Protein AF-A0AAV4FPU3-F1 (afdb_monomer)

InterPro domains:
  IPR001114 Adenylosuccinate synthetase [MF_00011] (1-112)
  IPR001114 Adenylosuccinate synthetase [PF00709] (1-112)
  IPR001114 Adenylosuccinate synthetase [PTHR11846] (1-112)
  IPR001114 Adenylosuccinate synthetase [SM00788] (1-112)
  IPR027417 P-loop containing nucleoside triphosphate hydrolase [SSF52540] (2-112)
  IPR042109 Adenylosuccinate synthetase, domain 1 [G3DSA:3.40.440.10] (2-66)
  IPR042111 Adenylosuccinate synthetase, domain 3 [G3DSA:3.90.170.10] (67-112)

Sequence (112 aa):
MVTETGSLLAKEAAAGKKIVFEGAQGVMLCIENGTYPYVTSSSPTASSIPLASGLNPSYINNVMGIVKAYTTRVGTGAMPTEIEHLEPQVTNHIREKGREYGTVTGRPRRIG

Mean predicted aligned error: 3.48 Å

Structure (mmCIF, N/CA/C/O backbone):
data_AF-A0AAV4FPU3-F1
#
_entry.id   AF-A0AAV4FPU3-F1
#
loop_
_atom_site.group_PDB
_atom_site.id
_atom_site.type_symbol
_atom_site.label_atom_id
_atom_site.label_alt_id
_atom_site.label_comp_id
_atom_site.label_asym_id
_atom_site.label_entity_id
_atom_site.label_seq_id
_atom_site.pdbx_PDB_ins_code
_atom_site.Cartn_x
_atom_site.Cartn_y
_atom_site.Cartn_z
_atom_site.occupancy
_atom_site.B_iso_or_equiv
_atom_site.auth_seq_id
_atom_site.auth_comp_id
_atom_site.auth_asym_id
_atom_site.auth_atom_id
_atom_site.pdbx_PDB_model_num
ATOM 1 N N . MET A 1 1 ? -7.154 19.476 11.916 1.00 80.50 1 MET A N 1
ATOM 2 C CA . MET A 1 1 ? -7.810 19.459 13.243 1.00 80.50 1 MET A CA 1
ATOM 3 C C . MET A 1 1 ? -7.180 18.349 14.060 1.00 80.50 1 MET A C 1
ATOM 5 O O . MET A 1 1 ? -6.959 17.285 13.499 1.00 80.50 1 MET A O 1
ATOM 9 N N . VAL A 1 2 ? -6.848 18.605 15.324 1.00 95.81 2 VAL A N 1
ATOM 10 C CA . VAL A 1 2 ? -6.243 17.611 16.228 1.00 95.81 2 VAL A CA 1
ATOM 11 C C . VAL A 1 2 ? -7.335 17.050 17.135 1.00 95.81 2 VAL A C 1
ATOM 13 O O . VAL A 1 2 ? -8.137 17.817 17.664 1.00 95.81 2 VAL A O 1
ATOM 16 N N . THR A 1 3 ? -7.387 15.728 17.292 1.00 95.50 3 THR A N 1
ATOM 17 C CA . THR A 1 3 ? -8.302 15.034 18.208 1.00 95.50 3 THR A CA 1
ATOM 18 C C . THR A 1 3 ? -7.711 13.687 18.625 1.00 95.50 3 THR A C 1
ATOM 20 O O . THR A 1 3 ? -6.806 13.179 17.961 1.00 95.50 3 THR A O 1
ATOM 23 N N . GLU A 1 4 ? -8.212 13.115 19.716 1.00 95.75 4 GLU A N 1
ATOM 24 C CA . GLU A 1 4 ? -7.828 11.779 20.169 1.00 95.75 4 GLU A CA 1
ATOM 25 C C . GLU A 1 4 ? -8.624 10.743 19.360 1.00 95.75 4 GLU A C 1
ATOM 27 O O . GLU A 1 4 ? -9.837 10.589 19.516 1.00 95.75 4 GLU A O 1
ATOM 32 N N . THR A 1 5 ? -7.954 10.106 18.401 1.00 96.12 5 THR A N 1
ATOM 33 C CA . THR A 1 5 ? -8.619 9.279 17.385 1.00 96.12 5 THR A CA 1
ATOM 34 C C . THR A 1 5 ? -8.886 7.854 17.855 1.00 96.12 5 THR A C 1
ATOM 36 O O . THR A 1 5 ? -9.848 7.254 17.376 1.00 96.12 5 THR A O 1
ATOM 39 N N . GLY A 1 6 ? -8.122 7.326 18.816 1.00 94.69 6 GLY A N 1
ATOM 40 C CA . GLY A 1 6 ? -8.311 5.964 19.317 1.00 94.69 6 GLY A CA 1
ATOM 41 C C . GLY A 1 6 ? -9.636 5.805 20.061 1.00 94.69 6 GLY A C 1
ATOM 42 O O . GLY A 1 6 ? -10.431 4.919 19.744 1.00 94.69 6 GLY A O 1
ATOM 43 N N . SER A 1 7 ? -9.938 6.717 20.985 1.00 94.69 7 SER A N 1
ATOM 44 C CA . SER A 1 7 ? -11.201 6.741 21.735 1.00 94.69 7 SER A CA 1
ATOM 45 C C . SER A 1 7 ? -12.390 7.026 20.829 1.00 94.69 7 SER A C 1
ATOM 47 O O . SER A 1 7 ? -13.456 6.441 21.016 1.00 94.69 7 SER A O 1
ATOM 49 N N . LEU A 1 8 ? -12.218 7.897 19.828 1.00 95.75 8 LEU A N 1
ATOM 50 C CA . LEU A 1 8 ? -13.246 8.149 18.821 1.00 95.75 8 LEU A CA 1
ATOM 51 C C . LEU A 1 8 ? -13.578 6.863 18.055 1.00 95.75 8 LEU A C 1
ATOM 53 O O . LEU A 1 8 ? -14.740 6.469 17.999 1.00 95.75 8 LEU A O 1
ATOM 57 N N . LEU A 1 9 ? -12.567 6.182 17.512 1.00 96.56 9 LEU A N 1
ATOM 58 C CA . LEU A 1 9 ? -12.754 4.933 16.774 1.00 96.56 9 LEU A CA 1
ATOM 59 C C . LEU A 1 9 ? -13.370 3.843 17.651 1.00 96.56 9 LEU A C 1
ATOM 61 O O . LEU A 1 9 ? -14.310 3.182 17.218 1.00 96.56 9 LEU A O 1
ATOM 65 N N . ALA A 1 10 ? -12.900 3.687 18.891 1.00 95.31 10 ALA A N 1
ATOM 66 C CA . ALA A 1 10 ? -13.444 2.712 19.831 1.00 95.31 10 ALA A CA 1
ATOM 67 C C . ALA A 1 10 ? -14.922 2.981 20.155 1.00 95.31 10 ALA A C 1
ATOM 69 O O . ALA A 1 10 ? -15.728 2.049 20.175 1.00 95.31 10 ALA A O 1
ATOM 70 N N . LYS A 1 11 ? -15.297 4.250 20.359 1.00 96.31 11 LYS A N 1
ATOM 71 C CA . LYS A 1 11 ? -16.686 4.661 20.597 1.00 96.31 11 LYS A CA 1
ATOM 72 C C . LYS A 1 11 ? -17.580 4.340 19.400 1.00 96.31 11 LYS A C 1
ATOM 74 O O . LYS A 1 11 ? -18.646 3.756 19.581 1.00 96.31 11 LYS A O 1
ATOM 79 N N . GLU A 1 12 ? -17.168 4.714 18.191 1.00 97.12 12 GLU A N 1
ATOM 80 C CA . GLU A 1 12 ? -17.968 4.474 16.984 1.00 97.12 12 GLU A CA 1
ATOM 81 C C . GLU A 1 12 ? -18.065 2.974 16.657 1.00 97.12 12 GLU A C 1
ATOM 83 O O . GLU A 1 12 ? -19.135 2.493 16.277 1.00 97.12 12 GLU A O 1
ATOM 88 N N . ALA A 1 13 ? -16.987 2.214 16.882 1.00 96.00 13 ALA A N 1
ATOM 89 C CA . ALA A 1 13 ? -16.984 0.760 16.741 1.00 96.00 13 ALA A CA 1
ATOM 90 C C . ALA A 1 13 ? -17.955 0.096 17.732 1.00 96.00 13 ALA A C 1
ATOM 92 O O . ALA A 1 13 ? -18.774 -0.730 17.330 1.00 96.00 13 ALA A O 1
ATOM 93 N N . ALA A 1 14 ? -17.936 0.506 19.006 1.00 96.00 14 ALA A N 1
ATOM 94 C CA . ALA A 1 14 ? -18.870 0.020 20.024 1.00 96.00 14 ALA A CA 1
ATOM 95 C C . ALA A 1 14 ? -20.331 0.403 19.724 1.00 96.00 14 ALA A C 1
ATOM 97 O O . ALA A 1 14 ? -21.248 -0.347 20.049 1.00 96.00 14 ALA A O 1
ATOM 98 N N . ALA A 1 15 ? -20.558 1.538 19.055 1.00 97.56 15 ALA A N 1
ATOM 99 C CA . ALA A 1 15 ? -21.873 1.955 18.570 1.00 97.56 15 ALA A CA 1
ATOM 100 C C . ALA A 1 15 ? -22.340 1.195 17.308 1.00 97.56 15 ALA A C 1
ATOM 102 O O . ALA A 1 15 ? -23.386 1.524 16.743 1.00 97.56 15 ALA A O 1
ATOM 103 N N . GLY A 1 16 ? -21.576 0.203 16.835 1.00 96.56 16 GLY A N 1
ATOM 104 C CA . GLY A 1 16 ? -21.915 -0.619 15.672 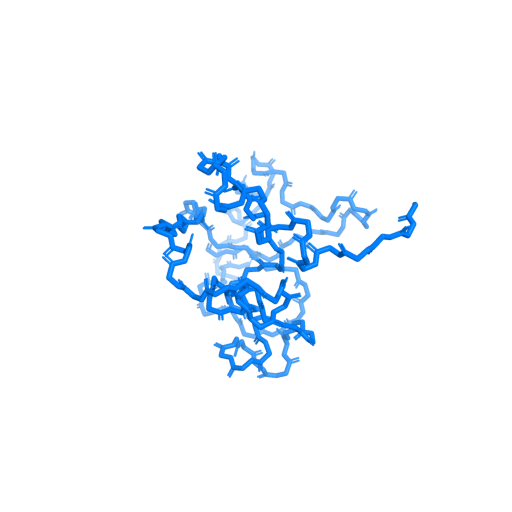1.00 96.56 16 GLY A CA 1
ATOM 105 C C . GLY A 1 16 ? -21.798 0.117 14.336 1.00 96.56 16 GLY A C 1
ATOM 106 O O . GLY A 1 16 ? -22.417 -0.292 13.348 1.00 96.56 16 GLY A O 1
ATOM 107 N N . LYS A 1 17 ? -21.042 1.220 14.273 1.00 97.75 17 LYS A N 1
ATOM 108 C CA . LYS A 1 17 ? -20.802 1.928 13.012 1.00 97.75 17 LYS A CA 1
ATOM 109 C C . LYS A 1 17 ? -19.892 1.114 12.100 1.00 97.75 17 LYS A C 1
ATOM 111 O O . LYS A 1 17 ? -18.968 0.437 12.541 1.00 97.75 17 LYS A O 1
ATOM 116 N N . LYS A 1 18 ? -20.127 1.236 10.793 1.00 96.75 18 LYS A N 1
ATOM 117 C CA . LYS A 1 18 ? -19.230 0.685 9.774 1.00 96.75 18 LYS A CA 1
ATOM 118 C C . LYS A 1 18 ? -18.034 1.618 9.613 1.00 96.75 18 LYS A C 1
ATOM 120 O O . LYS A 1 18 ? -18.210 2.764 9.206 1.00 96.75 18 LYS A O 1
ATOM 125 N N . ILE A 1 19 ? -16.844 1.113 9.917 1.00 96.56 19 ILE A N 1
ATOM 126 C CA . ILE A 1 19 ? -15.574 1.832 9.784 1.00 9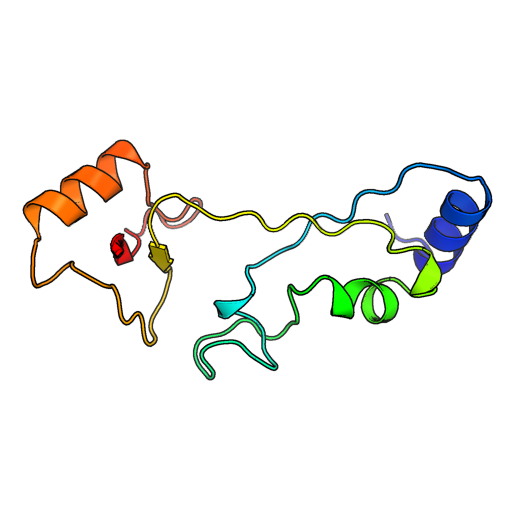6.56 19 ILE A CA 1
ATOM 127 C C . ILE A 1 19 ? -14.796 1.216 8.623 1.00 96.56 19 ILE A C 1
ATOM 129 O O . ILE A 1 19 ? -14.738 -0.006 8.487 1.00 96.56 19 ILE A O 1
ATOM 133 N N . VAL A 1 20 ? -14.207 2.067 7.786 1.00 97.06 20 VAL A N 1
ATOM 134 C CA . VAL A 1 20 ? -13.328 1.654 6.691 1.00 97.06 20 VAL A CA 1
ATOM 135 C C . VAL A 1 20 ? -11.941 2.215 6.964 1.00 97.06 20 VAL A C 1
ATOM 137 O O . VAL A 1 20 ? -11.786 3.419 7.147 1.00 97.06 20 VAL A O 1
ATOM 140 N N . PHE A 1 21 ? -10.945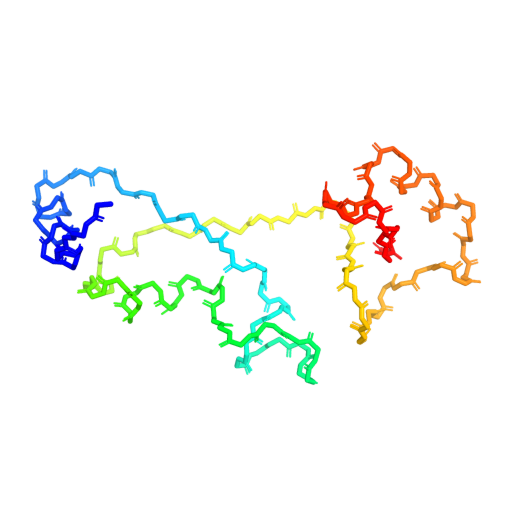 1.334 6.979 1.00 96.75 21 PHE A N 1
ATOM 141 C CA . PHE A 1 21 ? -9.539 1.713 7.023 1.00 96.75 21 PHE A CA 1
ATOM 142 C C . PHE A 1 21 ? -8.984 1.700 5.602 1.00 96.75 21 PHE A C 1
ATOM 144 O O . PHE A 1 21 ? -8.941 0.654 4.954 1.00 96.75 21 PHE A O 1
ATOM 151 N N . GLU A 1 22 ? -8.581 2.868 5.114 1.00 96.94 22 GLU A N 1
ATOM 152 C CA . GLU A 1 22 ? -7.933 3.008 3.814 1.00 96.94 22 GLU A CA 1
ATOM 153 C C . GLU A 1 22 ? -6.429 2.759 3.963 1.00 96.94 22 GLU A C 1
ATOM 155 O O . GLU A 1 22 ? -5.723 3.495 4.652 1.00 96.94 22 GLU A O 1
ATOM 160 N N . GLY A 1 23 ? -5.944 1.681 3.348 1.00 94.81 23 GLY A N 1
ATOM 161 C CA . GLY A 1 23 ? -4.538 1.301 3.405 1.00 94.81 23 GLY A CA 1
ATOM 162 C C . GLY A 1 23 ? -3.674 2.093 2.427 1.00 94.81 23 GLY A C 1
ATOM 163 O O . GLY A 1 23 ? -4.030 2.279 1.265 1.00 94.81 23 GLY A O 1
ATOM 164 N N . ALA A 1 24 ? -2.486 2.473 2.886 1.00 93.81 24 ALA A N 1
ATOM 165 C CA . ALA A 1 24 ? -1.375 2.887 2.043 1.00 93.81 24 ALA A CA 1
ATOM 166 C C . ALA A 1 24 ? -0.070 2.371 2.665 1.00 93.81 24 ALA A C 1
ATOM 168 O O . ALA A 1 24 ? 0.092 2.414 3.880 1.00 93.81 24 ALA A O 1
ATOM 169 N N . GLN A 1 25 ? 0.929 1.911 1.918 1.00 93.06 25 GLN A N 1
ATOM 170 C CA . GLN A 1 25 ? 0.991 1.539 0.504 1.00 93.06 25 GLN A CA 1
ATOM 171 C C . GLN A 1 25 ? 0.478 0.093 0.279 1.00 93.06 25 GLN A C 1
ATOM 173 O O . GLN A 1 25 ? -0.620 -0.233 0.711 1.00 93.06 25 GLN A O 1
ATOM 178 N N . GLY A 1 26 ? 1.236 -0.771 -0.414 1.00 95.12 26 GLY A N 1
ATOM 179 C CA . GLY A 1 26 ? 0.910 -2.189 -0.632 1.00 95.12 26 GLY A CA 1
ATOM 180 C C . GLY A 1 26 ? 1.888 -3.135 0.072 1.00 95.12 26 GLY A C 1
ATOM 181 O O . GLY A 1 26 ? 2.999 -2.735 0.409 1.00 95.12 26 GLY A O 1
ATOM 182 N N . VAL A 1 27 ? 1.503 -4.403 0.255 1.00 95.75 27 VAL A N 1
ATOM 183 C CA . VAL A 1 27 ? 2.225 -5.385 1.100 1.00 95.75 27 VAL A CA 1
ATOM 184 C C . VAL A 1 27 ? 3.700 -5.562 0.721 1.00 95.75 27 VAL A C 1
ATOM 186 O O . VAL A 1 27 ? 4.550 -5.625 1.600 1.00 95.75 27 VAL A O 1
ATOM 189 N N . MET A 1 28 ? 4.044 -5.551 -0.570 1.00 96.81 28 MET A N 1
ATOM 190 C CA . MET A 1 28 ? 5.444 -5.689 -1.013 1.00 96.81 28 MET A CA 1
ATOM 191 C C . MET A 1 28 ? 6.344 -4.497 -0.634 1.00 96.81 28 MET A C 1
ATOM 193 O O . MET A 1 28 ? 7.565 -4.586 -0.767 1.00 96.81 28 MET A O 1
ATOM 197 N N . LEU A 1 29 ? 5.758 -3.393 -0.162 1.00 97.12 29 LEU A N 1
ATOM 198 C CA . LEU A 1 29 ? 6.457 -2.223 0.373 1.00 97.12 29 LEU A CA 1
ATOM 199 C C . LEU A 1 29 ? 6.461 -2.188 1.906 1.00 97.12 29 LEU A C 1
ATOM 201 O O . LEU A 1 29 ? 6.888 -1.189 2.462 1.00 97.12 29 LEU A O 1
ATOM 205 N N . CYS A 1 30 ? 5.987 -3.224 2.588 1.00 96.88 30 CYS A N 1
ATOM 206 C CA . CYS A 1 30 ? 5.967 -3.286 4.044 1.00 96.88 30 CYS A CA 1
ATOM 207 C C . CYS A 1 30 ? 7.378 -3.343 4.645 1.00 96.88 30 CYS A C 1
ATOM 209 O O . CYS A 1 30 ? 8.244 -4.037 4.109 1.00 96.88 30 CYS A O 1
ATOM 211 N N . ILE A 1 31 ? 7.602 -2.655 5.766 1.00 97.19 31 ILE A N 1
ATOM 212 C CA . ILE A 1 31 ? 8.912 -2.640 6.428 1.00 97.19 31 ILE A CA 1
ATOM 213 C C . ILE A 1 31 ? 9.298 -4.012 7.005 1.00 97.19 31 ILE A C 1
ATOM 215 O O . ILE A 1 31 ? 10.468 -4.380 6.948 1.00 97.19 31 ILE A O 1
ATOM 219 N N . GLU A 1 32 ? 8.336 -4.804 7.491 1.00 94.94 32 GLU A N 1
ATOM 220 C CA . GLU A 1 32 ? 8.620 -6.119 8.081 1.00 94.94 32 GLU A CA 1
ATOM 221 C C . GLU A 1 32 ? 8.765 -7.243 7.050 1.00 94.94 32 GLU A C 1
ATOM 223 O O . GLU A 1 32 ? 9.579 -8.145 7.232 1.00 94.94 32 GLU A O 1
ATOM 228 N N . ASN A 1 33 ? 7.944 -7.240 5.998 1.00 93.25 3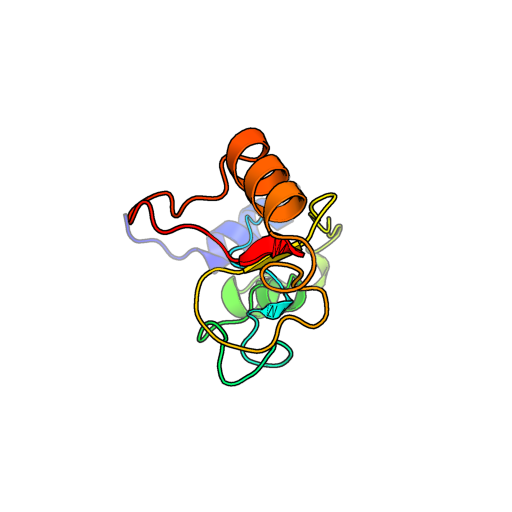3 ASN A N 1
ATOM 229 C CA . ASN A 1 33 ? 7.816 -8.385 5.085 1.00 93.25 33 ASN A CA 1
ATOM 230 C C . ASN A 1 33 ? 7.791 -8.013 3.594 1.00 93.25 33 ASN A C 1
ATOM 232 O O . ASN A 1 33 ? 7.466 -8.852 2.752 1.00 93.25 33 ASN A O 1
ATOM 236 N N . GLY A 1 34 ? 8.126 -6.768 3.256 1.00 95.81 34 GLY A N 1
ATOM 237 C CA . GLY A 1 34 ? 8.310 -6.328 1.880 1.00 95.81 34 GLY A CA 1
ATOM 238 C C . GLY A 1 34 ? 9.699 -6.656 1.328 1.00 95.81 34 GLY A C 1
ATOM 239 O O . GLY A 1 34 ? 10.515 -7.344 1.940 1.00 95.81 34 GLY A O 1
ATOM 240 N N . THR A 1 35 ? 10.005 -6.123 0.145 1.00 96.88 35 THR A N 1
ATOM 241 C CA . THR A 1 35 ? 11.315 -6.290 -0.513 1.00 96.88 35 THR A CA 1
ATOM 242 C C . THR A 1 35 ? 12.379 -5.366 0.085 1.00 96.88 35 THR A C 1
ATOM 244 O O . THR A 1 35 ? 12.862 -4.458 -0.598 1.00 96.88 35 THR A O 1
ATOM 247 N N . TYR A 1 36 ? 12.705 -5.543 1.367 1.00 96.75 36 TYR A N 1
ATOM 248 C CA . TYR A 1 36 ? 13.714 -4.743 2.067 1.00 96.75 36 TYR A CA 1
ATOM 249 C C . TYR A 1 36 ? 15.065 -4.766 1.313 1.00 96.75 36 TYR A C 1
ATOM 251 O O . TYR A 1 36 ? 15.446 -5.821 0.800 1.00 96.75 36 TYR A O 1
ATOM 259 N N . PRO A 1 37 ? 15.802 -3.638 1.203 1.00 96.75 37 PRO A N 1
ATOM 260 C CA . PRO A 1 37 ? 15.550 -2.317 1.800 1.00 96.75 37 PRO A CA 1
ATOM 261 C C . PRO A 1 37 ? 14.642 -1.398 0.965 1.00 96.75 37 PRO A C 1
ATOM 263 O O . PRO A 1 37 ? 14.459 -0.231 1.294 1.00 96.75 37 PRO A O 1
ATOM 266 N N . TYR A 1 38 ? 14.073 -1.890 -0.135 1.00 97.06 38 TYR A N 1
ATOM 267 C CA . TYR A 1 38 ? 13.292 -1.093 -1.080 1.00 97.06 38 TYR A CA 1
ATOM 268 C C . TYR A 1 38 ? 11.804 -1.088 -0.709 1.00 97.06 38 TYR A C 1
ATOM 270 O O . TYR A 1 38 ? 10.958 -1.609 -1.444 1.00 97.06 38 TYR A O 1
ATOM 278 N N . VAL A 1 39 ? 11.509 -0.543 0.465 1.00 97.81 39 VAL A N 1
ATOM 279 C CA . VAL A 1 39 ? 10.200 -0.562 1.134 1.00 97.81 39 VAL A CA 1
ATOM 280 C C . VAL A 1 39 ? 9.868 0.826 1.693 1.00 97.81 39 VAL A C 1
ATOM 282 O O . VAL A 1 39 ? 10.710 1.724 1.679 1.00 97.81 39 VAL A O 1
ATOM 285 N N . THR A 1 40 ? 8.632 1.025 2.151 1.00 96.06 40 THR A N 1
ATOM 286 C CA . THR A 1 40 ? 8.296 2.159 3.023 1.00 96.06 40 THR A CA 1
ATOM 287 C C . THR A 1 40 ? 8.790 1.881 4.447 1.00 96.06 40 THR A C 1
ATOM 289 O O . THR A 1 40 ? 9.098 0.744 4.793 1.00 96.06 40 T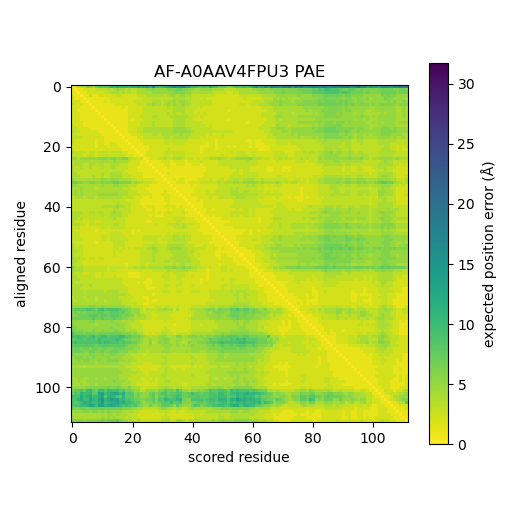HR A O 1
ATOM 292 N N . SER A 1 41 ? 8.823 2.906 5.294 1.00 96.69 41 SER A N 1
ATOM 293 C CA . SER A 1 41 ? 9.203 2.785 6.710 1.00 96.69 41 SER A CA 1
ATOM 294 C C . SER A 1 41 ? 8.009 2.479 7.625 1.00 96.69 41 SER A C 1
ATOM 296 O O . SER A 1 41 ? 8.034 2.809 8.808 1.00 96.69 41 SER A O 1
ATOM 298 N N . SER A 1 42 ? 6.932 1.916 7.074 1.00 96.50 42 SER A N 1
ATOM 299 C CA . SER A 1 42 ? 5.699 1.590 7.794 1.00 96.50 42 SER A CA 1
ATOM 300 C C . SER A 1 42 ? 5.091 0.274 7.303 1.00 96.50 42 SER A C 1
ATOM 302 O O . SER A 1 42 ? 5.556 -0.326 6.329 1.00 96.50 42 SER A O 1
ATOM 304 N N . SER A 1 43 ? 4.041 -0.178 7.987 1.00 96.62 43 SER A N 1
ATOM 305 C CA . SER A 1 43 ? 3.393 -1.467 7.733 1.00 96.62 43 SER A CA 1
ATOM 306 C C . SER A 1 43 ? 2.014 -1.257 7.086 1.00 96.62 43 SER A C 1
ATOM 308 O O . SER A 1 43 ? 1.045 -0.966 7.791 1.00 96.62 43 SER A O 1
ATOM 310 N N . PRO A 1 44 ? 1.874 -1.420 5.758 1.00 96.06 44 PRO A N 1
ATOM 311 C CA . PRO A 1 44 ? 0.616 -1.247 5.027 1.00 96.06 44 PRO A CA 1
ATOM 312 C C . PRO A 1 44 ? -0.314 -2.471 5.106 1.00 96.06 44 PRO A C 1
ATOM 314 O O . PRO A 1 44 ? -1.159 -2.690 4.240 1.00 96.06 44 PRO A O 1
ATOM 317 N N . THR A 1 45 ? -0.118 -3.334 6.099 1.00 94.75 45 THR A N 1
ATOM 318 C CA . THR A 1 45 ? -0.861 -4.581 6.275 1.00 94.75 45 THR A CA 1
ATOM 319 C C . THR A 1 45 ? -2.061 -4.359 7.190 1.00 94.75 45 THR A C 1
ATOM 321 O O . THR A 1 45 ? -2.007 -3.564 8.120 1.00 94.75 45 THR A O 1
ATOM 324 N N . ALA A 1 46 ? -3.151 -5.103 6.993 1.00 95.12 46 ALA A N 1
ATOM 325 C CA . ALA A 1 46 ? -4.315 -4.992 7.880 1.00 95.12 46 ALA A CA 1
ATOM 326 C C . ALA A 1 46 ? -3.986 -5.339 9.347 1.00 95.12 46 ALA A C 1
ATOM 328 O O . ALA A 1 46 ? -4.620 -4.825 10.266 1.00 95.12 46 ALA A O 1
ATOM 329 N N . SER A 1 47 ? -2.958 -6.164 9.576 1.00 93.38 47 SER A N 1
ATOM 330 C CA . SER A 1 47 ? -2.467 -6.504 10.914 1.00 93.38 47 SER A CA 1
ATOM 331 C C . SER A 1 47 ? -1.881 -5.315 11.678 1.00 93.38 47 SER A C 1
ATOM 333 O O . SER A 1 47 ? -1.786 -5.388 12.899 1.00 93.38 47 SER A O 1
ATOM 335 N N . SER A 1 48 ? -1.488 -4.230 11.001 1.00 95.44 48 SER A N 1
ATOM 336 C CA . SER A 1 48 ? -0.974 -3.029 11.668 1.00 95.44 48 SER A CA 1
ATOM 337 C C . SER A 1 48 ? -2.084 -2.111 12.183 1.00 95.44 48 SER A C 1
ATOM 339 O O . SER A 1 48 ? -1.824 -1.295 13.065 1.00 95.44 48 SER A O 1
ATOM 341 N N . ILE A 1 49 ? -3.327 -2.262 11.700 1.00 96.44 49 ILE A N 1
ATOM 342 C CA . ILE A 1 49 ? -4.445 -1.371 12.044 1.00 96.44 49 ILE A CA 1
ATOM 343 C C . ILE A 1 49 ? -4.679 -1.297 13.559 1.00 96.44 49 ILE A C 1
ATOM 345 O O . ILE A 1 49 ? -4.752 -0.175 14.062 1.00 96.44 49 ILE A O 1
ATOM 349 N N . PRO A 1 50 ? -4.765 -2.407 14.321 1.00 95.50 50 PRO A N 1
ATOM 350 C CA . PRO A 1 50 ? -4.991 -2.326 15.766 1.00 95.50 50 PRO A CA 1
ATOM 351 C C . PRO A 1 50 ? -3.900 -1.531 16.489 1.00 95.50 50 PRO A C 1
ATOM 353 O O . PRO A 1 50 ? -4.197 -0.663 17.306 1.00 95.50 50 PRO A O 1
ATOM 356 N N . LEU A 1 51 ? -2.636 -1.772 16.124 1.00 93.50 51 LEU A N 1
ATOM 357 C CA . LEU A 1 51 ? -1.487 -1.075 16.697 1.00 93.50 51 LEU A CA 1
ATOM 358 C C . LEU A 1 51 ? -1.483 0.417 16.331 1.00 93.50 51 LEU A C 1
ATOM 360 O O . LEU A 1 51 ? -1.218 1.254 17.186 1.00 93.50 51 LEU A O 1
ATOM 364 N N . ALA A 1 52 ? -1.790 0.753 15.076 1.00 93.50 52 ALA A N 1
ATOM 365 C CA . ALA A 1 52 ? -1.733 2.122 14.567 1.00 93.50 52 ALA A CA 1
ATOM 366 C C . ALA A 1 52 ? -2.942 2.984 14.968 1.00 93.50 52 ALA A C 1
ATOM 368 O O . ALA A 1 52 ? -2.820 4.201 15.065 1.00 93.50 52 ALA A O 1
ATOM 369 N N . SER A 1 53 ? -4.109 2.369 15.181 1.00 95.12 53 SER A N 1
ATOM 370 C CA . SER A 1 53 ? -5.362 3.070 15.502 1.00 95.12 53 SER A CA 1
ATOM 371 C C . SER A 1 53 ? -5.759 2.999 16.977 1.00 95.12 53 SER A C 1
ATOM 373 O O . SER A 1 53 ? -6.666 3.714 17.391 1.00 95.12 53 SER A O 1
ATOM 375 N N . GLY A 1 54 ? -5.127 2.124 17.766 1.00 93.69 54 GLY A N 1
ATOM 376 C CA . GLY A 1 54 ? -5.528 1.850 19.149 1.00 93.69 54 GLY A CA 1
ATOM 377 C C . GLY A 1 54 ? -6.831 1.049 19.272 1.00 93.69 54 GLY A C 1
ATOM 378 O O . GLY A 1 54 ? -7.371 0.918 20.370 1.00 93.69 54 GLY A O 1
ATOM 379 N N . LEU A 1 55 ? -7.357 0.515 18.166 1.00 94.81 55 LEU A N 1
ATOM 380 C CA . LEU A 1 55 ? -8.580 -0.282 18.157 1.00 94.81 55 LEU A CA 1
ATOM 381 C C . LEU A 1 55 ? -8.286 -1.738 18.547 1.00 94.81 55 LEU A C 1
ATOM 383 O O . LEU A 1 55 ? -7.277 -2.309 18.140 1.00 94.81 55 LEU A O 1
ATOM 387 N N . ASN A 1 56 ? -9.187 -2.377 19.300 1.00 94.00 56 ASN A N 1
ATOM 388 C CA . ASN A 1 56 ? -9.055 -3.804 19.604 1.00 94.00 56 ASN A CA 1
ATOM 389 C C . ASN A 1 56 ? -9.058 -4.633 18.295 1.00 94.00 56 ASN A C 1
ATOM 391 O O . ASN A 1 56 ? -9.945 -4.418 17.462 1.00 94.00 56 ASN A O 1
ATOM 395 N N . PRO A 1 57 ? -8.133 -5.599 18.114 1.00 94.94 57 PRO A N 1
ATOM 396 C CA . PRO A 1 57 ? -8.100 -6.460 16.931 1.00 94.94 57 PRO A CA 1
ATOM 397 C C . PRO A 1 57 ? -9.425 -7.162 16.598 1.00 94.94 57 PRO A C 1
ATOM 399 O O . PRO A 1 57 ? -9.681 -7.439 15.429 1.00 94.94 57 PRO A O 1
ATOM 402 N N . SER A 1 58 ? -10.288 -7.419 17.587 1.00 94.38 58 SER A N 1
ATOM 403 C CA . SER A 1 58 ? -11.598 -8.057 17.386 1.00 94.38 58 SER A CA 1
ATOM 404 C C . SER A 1 58 ? -12.569 -7.247 16.517 1.00 94.38 58 SER A C 1
ATOM 406 O O . SER A 1 58 ? -13.512 -7.816 15.965 1.00 94.38 58 SER A O 1
ATOM 408 N N . TYR A 1 59 ? -12.337 -5.940 16.353 1.00 94.31 59 TYR A N 1
ATOM 409 C CA . TYR A 1 59 ? -13.129 -5.079 15.471 1.00 94.31 59 TYR A CA 1
ATOM 410 C C . TYR A 1 59 ? -12.692 -5.140 13.998 1.00 94.31 59 TYR A C 1
ATOM 412 O O . TYR A 1 59 ? -13.333 -4.532 13.142 1.00 94.31 59 TYR A O 1
ATOM 420 N N . ILE A 1 60 ? -11.623 -5.869 13.663 1.00 94.94 60 ILE A N 1
ATOM 421 C CA . ILE A 1 60 ? -11.207 -6.077 12.271 1.00 94.94 60 ILE A CA 1
ATOM 422 C C . ILE A 1 60 ? -11.910 -7.321 11.731 1.00 94.94 60 ILE A C 1
ATOM 424 O O . ILE A 1 60 ? -11.421 -8.441 11.846 1.00 94.94 60 ILE A O 1
ATOM 428 N N . ASN A 1 61 ? -13.098 -7.126 11.158 1.00 94.75 61 ASN A N 1
ATOM 429 C CA . ASN A 1 61 ? -13.957 -8.243 10.748 1.00 94.75 61 ASN A CA 1
ATOM 430 C C . ASN A 1 61 ? -13.721 -8.721 9.312 1.00 94.75 61 ASN A C 1
ATOM 432 O O . ASN A 1 61 ? -14.007 -9.872 9.004 1.00 94.75 61 ASN A O 1
ATOM 436 N N . ASN A 1 62 ? -13.242 -7.844 8.426 1.00 96.25 62 ASN A N 1
ATOM 437 C CA . ASN A 1 62 ? -13.038 -8.148 7.011 1.00 96.25 62 ASN A CA 1
ATOM 438 C C . ASN A 1 62 ? -11.769 -7.470 6.497 1.00 96.25 62 ASN A C 1
ATOM 440 O O . ASN A 1 62 ? -11.503 -6.314 6.826 1.00 96.25 62 ASN A O 1
ATOM 444 N N . VAL A 1 63 ? -11.024 -8.173 5.643 1.00 97.00 63 VAL A N 1
ATOM 445 C CA . VAL A 1 63 ? -9.840 -7.649 4.955 1.00 97.00 63 VAL A CA 1
ATOM 446 C C . VAL A 1 63 ? -9.984 -7.931 3.466 1.00 97.00 63 VAL A C 1
ATOM 448 O O . VAL A 1 63 ? -10.163 -9.077 3.063 1.00 97.00 63 VAL A O 1
ATOM 451 N N . MET A 1 64 ? -9.906 -6.883 2.649 1.00 97.50 64 MET A N 1
ATOM 452 C CA . MET A 1 64 ? -10.024 -6.974 1.195 1.00 97.50 64 MET A CA 1
ATOM 453 C C . MET A 1 64 ? -8.679 -6.650 0.545 1.00 97.50 64 MET A C 1
ATOM 455 O O . MET A 1 64 ? -8.203 -5.519 0.610 1.00 97.50 64 MET A O 1
ATOM 459 N N . GLY A 1 65 ? -8.065 -7.656 -0.078 1.00 96.81 65 GLY A N 1
ATOM 460 C CA . GLY A 1 65 ? -6.841 -7.484 -0.854 1.00 96.81 65 GLY A CA 1
ATOM 461 C C . GLY A 1 65 ? -7.145 -6.890 -2.226 1.00 96.81 65 GLY A C 1
ATOM 462 O O . GLY A 1 65 ? -7.922 -7.462 -2.986 1.00 96.81 65 GLY A O 1
ATOM 463 N N . ILE A 1 66 ? -6.515 -5.762 -2.552 1.00 97.31 66 ILE A N 1
ATOM 464 C CA . ILE A 1 66 ? -6.630 -5.131 -3.868 1.00 97.31 66 ILE A CA 1
ATOM 465 C C . ILE A 1 66 ? -5.383 -5.463 -4.680 1.00 97.31 66 ILE A C 1
ATOM 467 O O . ILE A 1 66 ? -4.266 -5.111 -4.299 1.00 97.31 66 ILE A O 1
ATOM 471 N N . VAL A 1 67 ? -5.582 -6.135 -5.810 1.00 97.25 67 VAL A N 1
ATOM 472 C CA . VAL A 1 67 ? -4.519 -6.496 -6.749 1.00 97.25 67 VAL A CA 1
ATOM 473 C C . VAL A 1 67 ? -4.867 -6.000 -8.144 1.00 97.25 67 VAL A C 1
ATOM 475 O O . VAL A 1 67 ? -6.035 -5.899 -8.517 1.00 97.25 67 VAL A O 1
ATOM 478 N N . LYS A 1 68 ? -3.836 -5.685 -8.922 1.00 97.88 68 LYS A N 1
ATOM 479 C CA . LYS A 1 68 ? -3.970 -5.383 -10.347 1.00 97.88 68 LYS A CA 1
ATOM 480 C C . LYS A 1 68 ? -3.797 -6.665 -11.156 1.00 97.88 68 LYS A C 1
ATOM 482 O O . LYS A 1 68 ? -3.164 -7.607 -10.693 1.00 97.88 68 LYS A O 1
ATOM 487 N N . ALA A 1 69 ? -4.322 -6.668 -12.380 1.00 97.75 69 ALA A N 1
ATOM 488 C CA . ALA A 1 69 ? -4.160 -7.784 -13.318 1.00 97.75 69 ALA A CA 1
ATOM 489 C C . ALA A 1 69 ? -2.702 -7.985 -13.789 1.00 97.75 69 ALA A C 1
ATOM 491 O O . ALA A 1 69 ? -2.373 -9.026 -14.341 1.00 97.75 69 ALA A O 1
ATOM 492 N N . TYR A 1 70 ? -1.849 -6.984 -13.570 1.00 97.00 70 TYR A N 1
ATOM 493 C CA . TYR A 1 70 ? -0.414 -6.981 -13.837 1.00 97.00 70 TYR A CA 1
ATOM 494 C C . TYR A 1 70 ? 0.300 -6.261 -12.689 1.00 97.00 70 TYR A C 1
ATOM 496 O O . TYR A 1 70 ? -0.304 -5.492 -11.930 1.00 97.00 70 TYR A O 1
ATOM 504 N N . THR A 1 71 ? 1.595 -6.495 -12.551 1.00 97.38 71 THR A N 1
ATOM 505 C CA . THR A 1 71 ? 2.419 -5.925 -11.490 1.00 97.38 71 THR A CA 1
ATOM 506 C C . THR A 1 71 ? 3.081 -4.631 -11.937 1.00 97.38 71 THR A C 1
ATOM 508 O O . THR A 1 71 ? 3.479 -4.452 -13.086 1.00 97.38 71 THR A O 1
ATOM 511 N N . THR A 1 72 ? 3.202 -3.686 -11.008 1.00 97.00 72 THR A N 1
ATOM 512 C CA . THR A 1 72 ? 3.891 -2.422 -11.270 1.00 97.00 72 THR A CA 1
ATOM 513 C C . THR A 1 72 ? 4.696 -1.990 -10.068 1.00 97.00 72 THR A C 1
ATOM 515 O O . THR A 1 72 ? 4.227 -2.140 -8.938 1.00 97.00 72 THR A O 1
ATOM 518 N N . ARG A 1 73 ? 5.854 -1.373 -10.299 1.00 95.44 73 ARG A N 1
ATOM 519 C CA . ARG A 1 73 ? 6.705 -0.846 -9.231 1.00 95.44 73 ARG A CA 1
ATOM 520 C C . ARG A 1 73 ? 7.143 0.584 -9.518 1.00 95.44 73 ARG A C 1
ATOM 522 O O . ARG A 1 73 ? 7.554 0.921 -10.627 1.00 95.44 73 ARG A O 1
ATOM 529 N N . VAL A 1 74 ? 7.079 1.422 -8.486 1.00 92.75 74 VAL A N 1
ATOM 530 C CA . VAL A 1 74 ? 7.73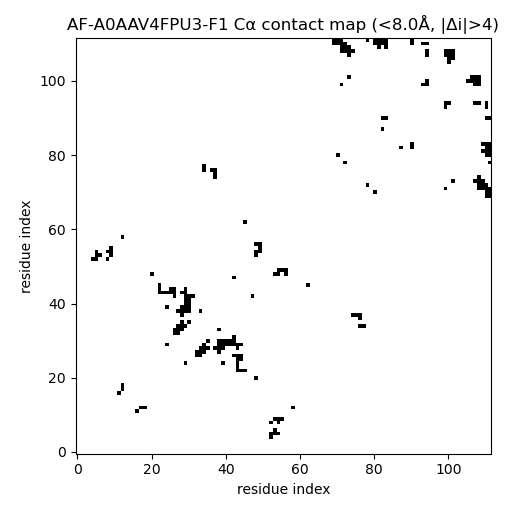5 2.735 -8.468 1.00 92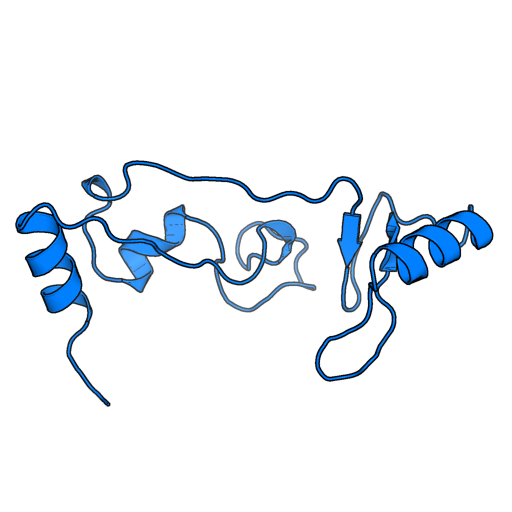.75 74 VAL A CA 1
ATOM 531 C C . VAL A 1 74 ? 8.995 2.619 -7.623 1.00 92.75 74 VAL A C 1
ATOM 533 O O . VAL A 1 74 ? 8.954 2.058 -6.532 1.00 92.75 74 VAL A O 1
ATOM 536 N N . GLY A 1 75 ? 10.108 3.153 -8.125 1.00 89.56 75 GLY A N 1
ATOM 537 C CA . GLY A 1 75 ? 11.403 3.077 -7.452 1.00 89.56 75 GLY A CA 1
ATOM 538 C C . GLY A 1 75 ? 12.225 1.839 -7.822 1.00 89.56 75 GLY A C 1
ATOM 539 O O . GLY A 1 75 ? 11.889 1.064 -8.722 1.00 89.56 75 GLY A O 1
ATOM 540 N N . THR A 1 76 ? 13.357 1.694 -7.140 1.00 92.31 76 THR A N 1
ATOM 541 C CA . THR A 1 76 ? 14.316 0.598 -7.322 1.00 92.31 76 THR A CA 1
ATOM 542 C C . THR A 1 76 ? 13.890 -0.651 -6.544 1.00 92.31 76 THR A C 1
ATOM 544 O O . THR A 1 76 ? 12.856 -0.656 -5.869 1.00 92.31 76 THR A O 1
ATOM 547 N N . GLY A 1 77 ? 14.662 -1.731 -6.672 1.00 95.19 77 GLY A N 1
ATOM 548 C CA . GLY A 1 77 ? 14.456 -2.993 -5.960 1.00 95.19 77 GLY A CA 1
ATOM 549 C C . GLY A 1 77 ? 13.944 -4.124 -6.842 1.00 95.19 77 GLY A C 1
ATOM 550 O O . GLY A 1 77 ? 13.546 -3.908 -7.988 1.00 95.19 77 GLY A O 1
ATOM 551 N N . ALA A 1 78 ? 13.979 -5.344 -6.312 1.00 94.12 78 ALA A N 1
ATOM 552 C CA . ALA A 1 78 ? 13.630 -6.540 -7.068 1.00 94.12 78 ALA A CA 1
ATOM 553 C C . ALA A 1 78 ? 12.166 -6.523 -7.543 1.00 94.12 78 ALA A C 1
ATOM 555 O O . ALA A 1 78 ? 11.253 -6.130 -6.810 1.00 94.12 78 ALA A O 1
ATOM 556 N N . MET A 1 79 ? 11.955 -6.963 -8.779 1.00 96.62 79 MET A N 1
ATOM 557 C CA . MET A 1 79 ? 10.64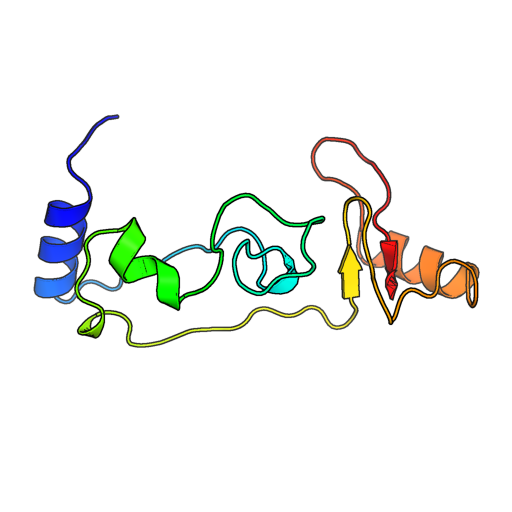1 -7.205 -9.369 1.00 96.62 79 MET A CA 1
ATOM 558 C C . MET A 1 79 ? 10.782 -8.426 -10.287 1.00 96.62 79 MET A C 1
ATOM 560 O O . MET A 1 79 ? 11.164 -8.263 -11.440 1.00 96.62 79 MET A O 1
ATOM 564 N N . PRO A 1 80 ? 10.568 -9.651 -9.771 1.00 96.12 80 PRO A N 1
ATOM 565 C CA . PRO A 1 80 ? 10.880 -10.881 -10.507 1.00 96.12 80 PRO A CA 1
ATOM 566 C C . PRO A 1 80 ? 10.160 -11.026 -11.852 1.00 96.12 80 PRO A C 1
ATOM 568 O O . PRO A 1 80 ? 10.672 -11.685 -12.747 1.00 96.12 80 PRO A O 1
ATOM 571 N N . THR A 1 81 ? 8.983 -10.417 -11.983 1.00 96.62 81 THR A N 1
ATOM 572 C CA . THR A 1 81 ? 8.143 -10.446 -13.185 1.00 96.62 81 THR A CA 1
ATOM 573 C C . THR A 1 81 ? 8.422 -9.299 -14.149 1.00 96.62 81 THR A C 1
ATOM 575 O O . THR A 1 81 ? 7.731 -9.187 -15.148 1.00 96.62 81 THR A O 1
ATOM 578 N N . GLU A 1 82 ? 9.388 -8.419 -13.874 1.00 97.25 82 GLU A N 1
ATOM 579 C CA . GLU A 1 82 ? 9.656 -7.278 -14.749 1.00 97.25 82 GLU A CA 1
ATOM 580 C C . GLU A 1 82 ? 10.053 -7.719 -16.164 1.00 97.25 82 GLU A C 1
ATOM 582 O O . GLU A 1 82 ? 10.998 -8.487 -16.347 1.00 97.25 82 GLU A O 1
ATOM 587 N N . ILE A 1 83 ? 9.357 -7.179 -17.167 1.00 96.81 83 ILE A N 1
ATOM 588 C CA . ILE A 1 83 ? 9.540 -7.549 -18.578 1.00 96.81 83 ILE A CA 1
ATOM 589 C C . ILE A 1 83 ? 10.105 -6.418 -19.442 1.00 96.81 83 ILE A C 1
ATOM 591 O O . ILE A 1 83 ? 10.187 -6.583 -20.655 1.00 96.81 83 ILE A O 1
ATOM 595 N N . GLU A 1 84 ? 10.537 -5.290 -18.862 1.00 92.31 84 GLU A N 1
ATOM 596 C CA . GLU A 1 84 ? 10.964 -4.116 -19.648 1.00 92.31 84 GLU A CA 1
ATOM 597 C C . GLU A 1 84 ? 12.044 -4.437 -20.690 1.00 92.31 84 GLU A C 1
ATOM 599 O O . GLU A 1 84 ? 12.008 -3.913 -21.803 1.00 92.31 84 GLU A O 1
ATOM 604 N N . HIS A 1 85 ? 12.996 -5.304 -20.335 1.00 92.12 85 HIS A N 1
ATOM 605 C CA . HIS A 1 85 ? 14.105 -5.701 -21.205 1.00 92.12 85 HIS A CA 1
ATOM 606 C C . HIS A 1 85 ? 13.784 -6.899 -22.106 1.00 92.12 85 HIS A C 1
ATOM 608 O O . HIS A 1 85 ? 14.457 -7.089 -23.115 1.00 92.12 85 HIS A O 1
ATOM 614 N N . LEU A 1 86 ? 12.786 -7.706 -21.737 1.00 95.00 86 LEU A N 1
ATOM 615 C CA . LEU A 1 86 ? 12.396 -8.912 -22.471 1.00 95.00 86 LEU A CA 1
ATOM 616 C C . LEU A 1 86 ? 11.364 -8.588 -23.555 1.00 95.00 86 LEU A C 1
ATOM 618 O O . LEU A 1 86 ? 11.491 -9.045 -24.683 1.00 95.00 86 LEU A O 1
ATOM 622 N N . GLU A 1 87 ? 10.375 -7.757 -23.217 1.00 96.38 87 GLU A N 1
ATOM 623 C CA . GLU A 1 87 ? 9.221 -7.423 -24.055 1.00 96.38 87 GLU A CA 1
ATOM 624 C C . GLU A 1 87 ? 8.926 -5.905 -24.018 1.00 96.38 87 GLU A C 1
ATOM 626 O O . GLU A 1 87 ? 7.915 -5.460 -23.450 1.00 96.38 87 GLU A O 1
ATOM 631 N N . PRO A 1 88 ? 9.782 -5.054 -24.622 1.00 95.56 88 PRO A N 1
ATOM 632 C CA . PRO A 1 88 ? 9.640 -3.597 -24.530 1.00 95.56 88 PRO A CA 1
ATOM 633 C C . PRO A 1 88 ? 8.318 -3.074 -25.111 1.00 95.56 88 PRO A C 1
ATOM 635 O O . PRO A 1 88 ? 7.731 -2.118 -24.600 1.00 95.56 88 PRO A O 1
ATOM 638 N N . GLN A 1 89 ? 7.820 -3.708 -26.178 1.00 97.38 89 GLN A N 1
ATOM 639 C CA . GLN A 1 89 ? 6.572 -3.309 -26.834 1.00 97.38 89 GLN A CA 1
ATOM 640 C C . GLN A 1 89 ? 5.351 -3.593 -25.948 1.00 97.38 89 GLN A C 1
ATOM 642 O O . GLN A 1 89 ? 4.495 -2.720 -25.788 1.00 97.38 89 GLN A O 1
ATOM 647 N N . VAL A 1 90 ? 5.299 -4.773 -25.317 1.00 97.00 90 VAL A N 1
ATOM 648 C CA . VAL A 1 90 ? 4.229 -5.158 -24.378 1.00 97.00 90 VAL A CA 1
ATOM 649 C C . VAL A 1 90 ? 4.256 -4.264 -23.140 1.00 97.00 90 VAL A C 1
ATOM 651 O O . VAL A 1 90 ? 3.223 -3.733 -22.733 1.00 97.00 90 VAL A O 1
ATOM 654 N N . THR A 1 91 ? 5.447 -4.023 -22.593 1.00 97.44 91 THR A N 1
ATOM 655 C CA . THR A 1 91 ? 5.673 -3.111 -21.462 1.00 97.44 91 THR A CA 1
ATOM 656 C C . THR A 1 91 ? 5.088 -1.727 -21.738 1.00 97.44 91 THR A C 1
ATOM 658 O O . THR A 1 91 ? 4.309 -1.204 -20.938 1.00 97.44 91 THR A O 1
ATOM 661 N N . ASN A 1 92 ? 5.428 -1.134 -22.887 1.00 96.62 92 ASN A N 1
ATOM 662 C CA . ASN A 1 92 ? 4.930 0.184 -23.272 1.00 96.62 92 ASN A CA 1
ATOM 663 C C . ASN A 1 92 ? 3.415 0.174 -23.489 1.00 96.62 92 ASN A C 1
ATOM 665 O O . ASN A 1 92 ? 2.730 1.084 -23.031 1.00 96.62 92 ASN A O 1
ATOM 669 N N . HIS A 1 93 ? 2.872 -0.875 -24.111 1.00 97.69 93 HIS A N 1
ATOM 670 C CA . HIS A 1 93 ? 1.430 -1.017 -24.283 1.00 97.69 93 HIS A CA 1
ATOM 671 C C . HIS A 1 93 ? 0.682 -1.009 -22.941 1.00 97.69 93 HIS A C 1
ATOM 673 O O . HIS A 1 93 ? -0.263 -0.234 -22.769 1.00 97.69 93 HIS A O 1
ATOM 679 N N . ILE A 1 94 ? 1.120 -1.830 -21.980 1.00 97.94 94 ILE A N 1
ATOM 680 C CA . ILE A 1 94 ? 0.524 -1.901 -20.638 1.00 97.94 94 ILE A CA 1
ATOM 681 C C . ILE A 1 94 ? 0.673 -0.559 -19.918 1.00 97.94 94 ILE A C 1
ATOM 683 O O . ILE A 1 94 ? -0.292 -0.073 -19.330 1.00 97.94 94 ILE A O 1
ATOM 687 N N . ARG A 1 95 ? 1.851 0.073 -19.994 1.00 97.25 95 ARG A N 1
ATOM 688 C CA . ARG A 1 95 ? 2.111 1.369 -19.356 1.00 97.25 95 ARG A CA 1
ATOM 689 C C . ARG A 1 95 ? 1.164 2.457 -19.854 1.00 97.25 95 ARG A C 1
ATOM 691 O O . ARG A 1 95 ? 0.562 3.147 -19.033 1.00 97.25 95 ARG A O 1
ATOM 698 N N . GLU A 1 96 ? 1.004 2.587 -21.169 1.00 97.31 96 GLU A N 1
ATOM 699 C CA . GLU A 1 96 ? 0.120 3.592 -21.767 1.00 97.31 96 GLU A CA 1
ATOM 700 C C . GLU A 1 96 ? -1.352 3.320 -21.452 1.00 97.31 96 GLU A C 1
ATOM 702 O O . GLU A 1 96 ? -2.077 4.210 -21.003 1.00 97.31 96 GLU A O 1
ATOM 707 N N . LYS A 1 97 ? -1.807 2.073 -21.630 1.00 97.81 97 LYS A N 1
ATOM 708 C CA . LYS A 1 97 ? -3.206 1.699 -21.372 1.00 97.81 97 LYS A CA 1
ATOM 709 C C . LYS A 1 97 ? -3.575 1.812 -19.896 1.00 97.81 97 LYS A C 1
ATOM 711 O O . LYS A 1 97 ? -4.659 2.296 -19.582 1.00 97.81 97 LYS A O 1
ATOM 716 N N . GLY A 1 98 ? -2.673 1.405 -19.008 1.00 97.00 98 GLY A N 1
ATOM 717 C CA . GLY A 1 98 ? -2.833 1.475 -17.558 1.00 97.00 98 GLY A CA 1
ATOM 718 C C . GLY A 1 98 ? -2.556 2.851 -16.955 1.00 97.00 98 GLY A C 1
ATOM 719 O O . GLY A 1 98 ? -2.786 3.044 -15.763 1.00 97.00 98 GLY A O 1
ATOM 720 N N . ARG A 1 99 ? -2.063 3.811 -17.753 1.00 97.00 99 ARG A N 1
ATOM 721 C CA . ARG A 1 99 ? -1.586 5.126 -17.291 1.00 97.00 99 ARG A CA 1
ATOM 722 C C . ARG A 1 99 ? -0.589 4.993 -16.136 1.00 97.00 99 ARG A C 1
ATOM 724 O O . ARG A 1 99 ? -0.698 5.661 -15.107 1.00 97.00 99 ARG A O 1
ATOM 731 N N . GLU A 1 100 ? 0.389 4.107 -16.300 1.00 97.19 100 GLU A N 1
ATOM 732 C CA . GLU A 1 100 ? 1.353 3.741 -15.259 1.00 97.19 100 GLU A CA 1
ATOM 733 C C . GLU A 1 100 ? 2.482 4.757 -15.131 1.00 97.19 100 GLU A C 1
ATOM 735 O O . GLU A 1 100 ? 3.654 4.497 -15.416 1.00 97.19 100 GLU A O 1
ATOM 740 N N . TYR A 1 101 ? 2.096 5.920 -14.626 1.00 94.94 101 TYR A N 1
ATOM 741 C CA . TYR A 1 101 ? 2.956 7.056 -14.364 1.00 94.94 101 TYR A CA 1
ATOM 742 C C . TYR A 1 101 ? 2.808 7.490 -12.902 1.00 94.94 101 TYR A C 1
ATOM 744 O O . TYR A 1 101 ? 1.775 7.289 -12.249 1.00 94.94 101 TYR A O 1
ATOM 752 N N . GLY A 1 102 ? 3.876 8.032 -12.322 1.00 88.81 102 GLY A N 1
ATOM 753 C CA . GLY A 1 102 ? 3.805 8.676 -11.013 1.00 88.81 102 GLY A CA 1
ATOM 754 C C . GLY A 1 102 ? 2.799 9.825 -11.062 1.00 88.81 102 GLY A C 1
ATOM 755 O O . GLY A 1 102 ? 2.914 10.690 -11.922 1.00 88.81 102 GLY A O 1
ATOM 756 N N . THR A 1 103 ? 1.832 9.855 -10.143 1.00 83.38 103 THR A N 1
ATOM 757 C CA . THR A 1 103 ? 0.778 10.888 -10.124 1.00 83.38 103 THR A CA 1
ATOM 758 C C . THR A 1 103 ? 1.331 12.293 -9.894 1.00 83.38 103 THR A C 1
ATOM 760 O O . THR A 1 103 ? 0.762 13.256 -10.390 1.00 83.38 103 THR A O 1
ATOM 763 N N . VAL A 1 104 ? 2.448 12.401 -9.167 1.00 84.12 104 VAL A N 1
ATOM 764 C CA . VAL A 1 104 ? 3.134 13.673 -8.894 1.00 84.12 104 VAL A CA 1
ATOM 765 C C . VAL A 1 104 ? 4.288 13.907 -9.869 1.00 84.12 104 VAL A C 1
ATOM 767 O O . VAL A 1 104 ? 4.397 14.971 -10.462 1.00 84.12 104 VAL A O 1
ATOM 770 N N . THR A 1 105 ? 5.169 12.917 -10.038 1.00 86.19 105 THR A N 1
ATOM 771 C CA . THR A 1 105 ? 6.432 13.094 -10.776 1.00 86.19 105 THR A CA 1
ATOM 772 C C . THR A 1 105 ? 6.324 12.845 -12.276 1.00 86.19 105 THR A C 1
ATOM 774 O O . THR A 1 105 ? 7.270 13.136 -12.999 1.00 86.19 105 THR A O 1
ATOM 777 N N . GLY A 1 106 ? 5.243 12.217 -12.750 1.00 88.81 106 GLY A N 1
ATOM 778 C CA . GLY A 1 106 ? 5.123 11.748 -14.134 1.00 88.81 106 GLY A CA 1
ATOM 779 C C . GLY A 1 106 ? 6.101 10.628 -14.509 1.00 88.81 106 GLY A C 1
ATOM 780 O O . GLY A 1 106 ? 6.138 10.208 -15.660 1.00 88.81 106 GLY A O 1
ATOM 781 N N . ARG A 1 107 ? 6.902 10.113 -13.564 1.00 89.94 107 ARG A N 1
ATOM 782 C CA . ARG A 1 107 ? 7.915 9.090 -13.854 1.00 89.94 107 ARG A CA 1
ATOM 783 C C . ARG A 1 107 ? 7.243 7.776 -14.286 1.00 89.94 107 ARG A C 1
ATOM 785 O O . ARG A 1 107 ? 6.332 7.336 -13.576 1.00 89.94 107 ARG A O 1
ATOM 792 N N . PRO A 1 108 ? 7.692 7.124 -15.377 1.00 93.31 108 PRO A N 1
ATOM 793 C CA . PRO A 1 108 ? 7.157 5.828 -15.781 1.00 93.31 108 PRO A CA 1
ATOM 794 C C . PRO A 1 108 ? 7.405 4.785 -14.693 1.00 93.31 108 PRO A C 1
ATOM 796 O O . PRO A 1 108 ? 8.473 4.746 -14.073 1.00 93.31 108 PRO A O 1
ATOM 799 N N . ARG A 1 109 ? 6.403 3.941 -14.449 1.00 96.31 109 ARG A N 1
ATOM 800 C CA . ARG A 1 109 ? 6.530 2.795 -13.546 1.00 96.31 109 ARG A CA 1
ATOM 801 C C . ARG A 1 109 ? 7.111 1.596 -14.291 1.00 96.31 109 ARG A C 1
ATOM 803 O O . ARG A 1 109 ? 6.891 1.445 -15.497 1.00 96.31 109 ARG A O 1
ATOM 810 N N . ARG A 1 110 ? 7.798 0.741 -13.536 1.00 96.62 110 ARG A N 1
ATOM 811 C CA . ARG A 1 110 ? 8.262 -0.575 -13.990 1.00 96.62 110 ARG A CA 1
ATOM 812 C C . ARG A 1 110 ? 7.079 -1.522 -14.101 1.00 96.62 110 ARG A C 1
ATOM 814 O O . ARG A 1 110 ? 6.188 -1.444 -13.249 1.00 96.62 110 ARG A O 1
ATOM 821 N N . ILE A 1 111 ? 7.058 -2.360 -15.134 1.00 97.81 111 ILE A N 1
ATOM 822 C CA . ILE A 1 111 ? 5.921 -3.226 -15.492 1.00 97.81 111 ILE A CA 1
ATOM 823 C C . ILE A 1 111 ? 6.365 -4.690 -15.551 1.00 97.81 111 ILE A C 1
ATOM 825 O O . ILE A 1 111 ? 7.459 -4.991 -16.031 1.00 97.81 111 ILE A O 1
ATOM 829 N N . GLY A 1 112 ? 5.487 -5.582 -15.097 1.00 96.38 112 GLY A N 1
ATOM 830 C CA . GLY A 1 112 ? 5.631 -7.033 -15.164 1.00 96.38 112 GLY A CA 1
ATOM 831 C C . GLY A 1 112 ? 4.309 -7.754 -15.012 1.00 96.38 112 GLY A C 1
ATOM 832 O O . GLY A 1 112 ? 3.345 -7.108 -14.540 1.00 96.38 112 GLY A O 1
#

Secondary structure (DSSP, 8-state):
----HHHHHHHHHHTT--------S-GGG-TTTSSTTSS-SS--SGGGHHHHH---GGG---------SS-EE-SSS--TT--TTT-HHHHHHHHHHHT-B-TTT-PBPEE-

Organism: NCBI:txid1093978

pLDDT: mean 95.27, std 2.94, range [80.5, 97.94]

Radius of gyration: 18.02 Å; Cα contacts (8 Å, |Δi|>4): 121; chains: 1; bounding box: 38×30×49 Å

Foldseek 3Di:
DDDLQLVVVQVCLVVVHDDDDDFPDDQLQAPPRHQPPNHDPHGRDPVCCCVVRVHDPVSCPDDDDDDDPWDWDDDDGDDPPFCCPPCVPVQVVCCVVVVQADPPPRHHITTD

Nearest PDB structures (foldseek):
  4m0g-assembly1_B  TM=9.279E-01  e=3.569E-10  Bacillus anthracis str. 'Ames Ancestor'
  3hid-assembly1_A-2  TM=9.195E-01  e=3.294E-09  Yersinia pestis CO92
  7pvo-assembly1_A  TM=9.208E-01  e=1.035E-08  Helicobacter pylori 26695
  8qwa-assembly1_A-2  TM=9.328E-01  e=1.169E-07  Helicobacter pylori 26695
  2d7u-assembly1_A  TM=8.909E-01  e=4.202E-07  Pyrococcus horikoshii OT3

Solvent-accessible surface area (backbone atoms only — not comparable to full-atom values): 7093 Å² total; per-residue (Å²): 138,90,78,74,58,33,64,50,50,45,50,41,49,75,70,69,52,91,81,84,85,86,72,64,68,52,59,62,30,11,54,89,78,23,52,70,88,49,40,46,98,47,61,30,45,80,83,38,47,31,77,76,46,64,37,64,67,86,76,67,82,78,85,84,85,87,80,68,100,58,49,74,43,80,80,74,68,94,58,96,60,55,30,58,87,80,39,52,68,61,38,50,50,52,34,63,76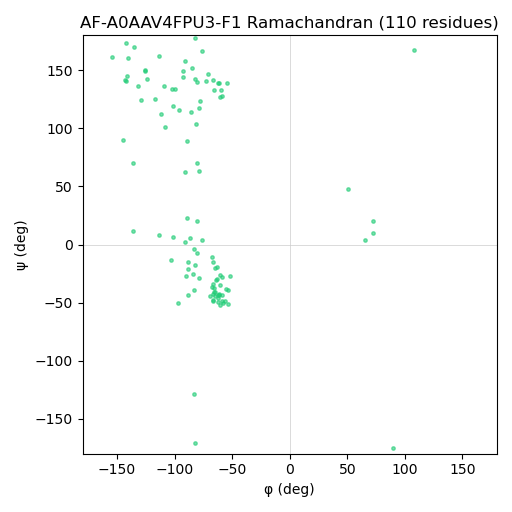,68,60,41,44,38,93,85,78,60,47,74,45,48,42,53